Protein AF-A0A1I7V8M9-F1 (afdb_monomer_lite)

Radius of gyration: 13.71 Å; chains: 1; bounding box: 30×37×30 Å

Sequence (103 aa):
MATLTGAQGLATGKLHAGVLTNSEEWENRACKAGRASGDLGPGSSIAGLFIASHIDFGSGLDWIHFDIASPVENSNRATGYGPALICALLASDLDVPLLKTLQ

Foldseek 3Di:
DELQDPVQCVPQNQQAWAKDKPDPVLLVLLQLQCVVLVSHYDHHDPVVVVVCVVCVNQVPHIDMDINNNRNQDDDPDGPPRDPSSVCLSCLVVDPDPVSVVSD

InterPro domains:
  IPR000819 Peptidase M17, leucyl aminopeptidase, C-terminal [PF00883] (1-39)
  IPR011356 Peptidase M17, leucine aminopeptidase/peptidase B [PTHR11963] (1-40)

Secondary structure (DSSP, 8-state):
-B---HHHHHHT-SS--EEEES-HHHHHHHHHHHHHHS----S--HHHHHHHGGGGGGTTS--EEEE-TTTTEETTEE---SHHHHHHHTGGGS--HHHHTT-

Organism: Loa loa (NCBI:txid7209)

Structure (mmCIF, N/CA/C/O backbone):
data_AF-A0A1I7V8M9-F1
#
_entry.id   AF-A0A1I7V8M9-F1
#
loop_
_atom_site.group_PDB
_atom_site.id
_atom_site.type_symbol
_atom_site.label_atom_id
_atom_site.label_alt_id
_atom_site.label_comp_id
_atom_site.label_asym_id
_atom_site.label_entity_id
_atom_site.label_seq_id
_atom_site.pdbx_PDB_ins_code
_atom_site.Cartn_x
_atom_site.Cartn_y
_atom_site.Cartn_z
_atom_site.occupancy
_atom_site.B_iso_or_equiv
_atom_site.auth_seq_id
_atom_site.auth_comp_id
_atom_site.auth_asym_id
_atom_site.auth_atom_id
_atom_site.pdbx_PDB_model_num
ATOM 1 N N . MET A 1 1 ? -5.109 4.679 -3.651 1.00 84.19 1 MET A N 1
ATOM 2 C CA . MET A 1 1 ? -3.744 4.207 -3.957 1.00 84.19 1 MET A CA 1
ATOM 3 C C . MET A 1 1 ? -3.410 4.637 -5.379 1.00 84.19 1 MET A C 1
ATOM 5 O O . MET A 1 1 ? -4.271 4.474 -6.235 1.00 84.19 1 MET A O 1
ATOM 9 N N . ALA A 1 2 ? -2.250 5.248 -5.620 1.00 87.19 2 ALA A N 1
ATOM 10 C CA . ALA A 1 2 ? -1.858 5.741 -6.944 1.00 87.19 2 ALA A CA 1
ATOM 11 C C . ALA A 1 2 ? -0.330 5.783 -7.092 1.00 87.19 2 ALA A C 1
ATOM 13 O O . ALA A 1 2 ? 0.374 6.009 -6.115 1.00 87.19 2 ALA A O 1
ATOM 14 N N . THR A 1 3 ? 0.186 5.610 -8.309 1.00 84.56 3 THR A N 1
ATOM 15 C CA . THR A 1 3 ? 1.577 5.941 -8.659 1.00 84.56 3 THR A CA 1
ATOM 16 C C . THR A 1 3 ? 1.671 7.452 -8.885 1.00 84.56 3 THR A C 1
ATOM 18 O O . THR A 1 3 ? 1.562 7.914 -10.021 1.00 84.56 3 THR A O 1
ATOM 21 N N . LEU A 1 4 ? 1.734 8.237 -7.806 1.00 84.38 4 LEU A N 1
ATOM 22 C CA . LEU A 1 4 ? 1.401 9.662 -7.873 1.00 84.38 4 LEU A CA 1
ATOM 23 C C . LEU A 1 4 ? 2.619 10.541 -8.160 1.00 84.38 4 LEU A C 1
ATOM 25 O O . LEU A 1 4 ? 2.526 11.444 -8.992 1.00 84.38 4 LEU A O 1
ATOM 29 N N . THR A 1 5 ? 3.754 10.306 -7.494 1.00 84.25 5 THR A N 1
ATOM 30 C CA . THR A 1 5 ? 4.920 11.193 -7.626 1.00 84.25 5 THR A CA 1
ATOM 31 C C . THR A 1 5 ? 6.254 10.459 -7.692 1.00 84.25 5 THR A C 1
ATOM 33 O O . THR A 1 5 ? 6.499 9.506 -6.964 1.00 84.25 5 THR A O 1
ATOM 36 N N . GLY A 1 6 ? 7.198 10.978 -8.486 1.00 80.00 6 GLY A N 1
ATOM 37 C CA . GLY A 1 6 ? 8.600 10.541 -8.404 1.00 80.00 6 GLY A CA 1
ATOM 38 C C . GLY A 1 6 ? 9.267 10.907 -7.067 1.00 80.00 6 GLY A C 1
ATOM 39 O O . GLY A 1 6 ? 10.218 10.253 -6.645 1.00 80.00 6 GLY A O 1
ATOM 40 N N . ALA A 1 7 ? 8.743 11.922 -6.368 1.00 83.00 7 ALA A N 1
ATOM 41 C CA . ALA A 1 7 ? 9.223 12.346 -5.054 1.00 83.00 7 ALA A CA 1
ATOM 42 C C . ALA A 1 7 ? 9.045 11.262 -3.981 1.00 83.00 7 ALA A C 1
ATOM 44 O O . ALA A 1 7 ? 9.890 11.154 -3.092 1.00 83.00 7 ALA A O 1
ATOM 45 N N . GLN A 1 8 ? 8.013 10.417 -4.092 1.00 83.88 8 GLN A N 1
ATOM 46 C CA . GLN A 1 8 ? 7.830 9.269 -3.204 1.00 83.88 8 GLN A CA 1
ATOM 47 C C . GLN A 1 8 ? 9.073 8.370 -3.185 1.00 83.88 8 GLN A C 1
ATOM 49 O O . GLN A 1 8 ? 9.553 8.021 -2.106 1.00 83.88 8 GLN A O 1
ATOM 54 N N . GLY A 1 9 ? 9.647 8.064 -4.353 1.00 78.50 9 GLY A N 1
ATOM 55 C CA . GLY A 1 9 ? 10.843 7.226 -4.458 1.00 78.50 9 GLY A CA 1
ATOM 56 C C . GLY A 1 9 ? 12.092 7.837 -3.833 1.00 78.50 9 GLY A C 1
ATOM 57 O O . GLY A 1 9 ? 12.941 7.108 -3.326 1.00 78.50 9 GLY A O 1
ATOM 58 N N . LEU A 1 10 ? 12.190 9.168 -3.819 1.00 82.69 10 LEU A N 1
ATOM 59 C CA . LEU A 1 10 ? 13.271 9.886 -3.141 1.00 82.69 10 LEU A CA 1
ATOM 60 C C . LEU A 1 10 ? 13.071 9.926 -1.622 1.00 82.69 10 LEU A C 1
ATOM 62 O O . LEU A 1 10 ? 14.037 9.785 -0.880 1.00 82.69 10 LEU A O 1
ATOM 66 N N . ALA A 1 11 ? 11.833 10.116 -1.162 1.00 77.94 11 ALA A N 1
ATOM 67 C CA . ALA A 1 11 ? 11.520 10.273 0.257 1.00 77.94 11 ALA A CA 1
ATOM 68 C C . ALA A 1 11 ? 11.504 8.941 1.022 1.00 77.94 11 ALA A C 1
ATOM 70 O O . ALA A 1 11 ? 11.969 8.867 2.156 1.00 77.94 11 ALA A O 1
ATOM 71 N N . THR A 1 12 ? 10.958 7.894 0.404 1.00 80.62 12 THR A N 1
ATOM 72 C CA . THR A 1 12 ? 10.644 6.620 1.078 1.00 80.62 12 THR A CA 1
ATOM 73 C C . THR A 1 12 ? 11.400 5.435 0.470 1.00 80.62 12 THR A C 1
ATOM 75 O O . THR A 1 12 ? 11.546 4.390 1.101 1.00 80.62 12 THR A O 1
ATOM 78 N N . GLY A 1 13 ? 12.003 5.618 -0.708 1.00 83.69 13 GLY A N 1
ATOM 79 C CA . GLY A 1 13 ? 12.773 4.594 -1.405 1.00 83.69 13 GLY A CA 1
ATOM 80 C C . GLY A 1 13 ? 11.922 3.726 -2.334 1.00 83.69 13 GLY A C 1
ATOM 81 O O . GLY A 1 13 ? 10.741 3.971 -2.573 1.00 83.69 13 GLY A O 1
ATOM 82 N N . LYS A 1 14 ? 12.547 2.678 -2.885 1.00 85.62 14 LYS A N 1
ATOM 83 C CA . LYS A 1 14 ? 11.909 1.807 -3.887 1.00 85.62 14 LYS A CA 1
ATOM 84 C C . LYS A 1 14 ? 10.970 0.747 -3.319 1.00 85.62 14 LYS A C 1
ATOM 86 O O . LYS A 1 14 ? 10.143 0.240 -4.054 1.00 85.62 14 LYS A O 1
ATOM 91 N N . LEU A 1 15 ? 11.113 0.387 -2.046 1.00 84.44 15 LEU A N 1
ATOM 92 C CA . LEU A 1 15 ? 10.399 -0.751 -1.444 1.00 84.44 15 LEU A CA 1
ATOM 93 C C . LEU A 1 15 ? 9.234 -0.338 -0.540 1.00 84.44 15 LEU A C 1
ATOM 95 O O . LEU A 1 15 ? 8.561 -1.185 0.027 1.00 84.44 15 LEU A O 1
ATOM 99 N N . HIS A 1 16 ? 9.035 0.960 -0.374 1.00 84.56 16 HIS A N 1
ATOM 100 C CA . HIS A 1 16 ? 8.260 1.553 0.699 1.00 84.56 16 HIS A CA 1
ATOM 101 C C . HIS A 1 16 ? 7.320 2.577 0.072 1.00 84.56 16 HIS A C 1
ATOM 103 O O . HIS A 1 16 ? 7.797 3.547 -0.504 1.00 84.56 16 HIS A O 1
ATOM 109 N N . ALA A 1 17 ? 6.009 2.354 0.130 1.00 83.94 17 ALA A N 1
ATOM 110 C CA . ALA A 1 17 ? 5.033 3.329 -0.349 1.00 83.94 17 ALA A CA 1
ATOM 111 C C . ALA A 1 17 ? 4.955 4.546 0.583 1.00 83.94 17 ALA A C 1
ATOM 113 O O . ALA A 1 17 ? 5.093 4.409 1.799 1.00 83.94 17 ALA A O 1
ATOM 114 N N . GLY A 1 18 ? 4.660 5.717 0.017 1.00 86.31 18 GLY A N 1
ATOM 115 C CA . GLY A 1 18 ? 4.297 6.889 0.807 1.00 86.31 18 GLY A CA 1
ATOM 116 C C . GLY A 1 18 ? 2.864 6.757 1.323 1.00 86.31 18 GLY A C 1
ATOM 117 O O . GLY A 1 18 ? 1.966 6.416 0.557 1.00 86.31 18 GLY A O 1
ATOM 118 N N . VAL A 1 19 ? 2.628 7.030 2.602 1.00 85.75 19 VAL A N 1
ATOM 119 C CA . VAL A 1 19 ? 1.309 6.926 3.243 1.00 85.75 19 VAL A CA 1
ATOM 120 C C . VAL A 1 19 ? 0.927 8.275 3.830 1.00 85.75 19 VAL A C 1
ATOM 122 O O . VAL A 1 19 ? 1.680 8.827 4.620 1.00 85.75 19 VAL A O 1
ATOM 125 N N . LEU A 1 20 ? -0.244 8.801 3.469 1.00 89.06 20 LEU A N 1
ATOM 126 C CA . LEU A 1 20 ? -0.840 9.974 4.112 1.00 89.06 20 LEU A CA 1
ATOM 127 C C . LEU A 1 20 ? -2.244 9.611 4.594 1.00 89.06 20 LEU A C 1
ATOM 129 O O . LEU A 1 20 ? -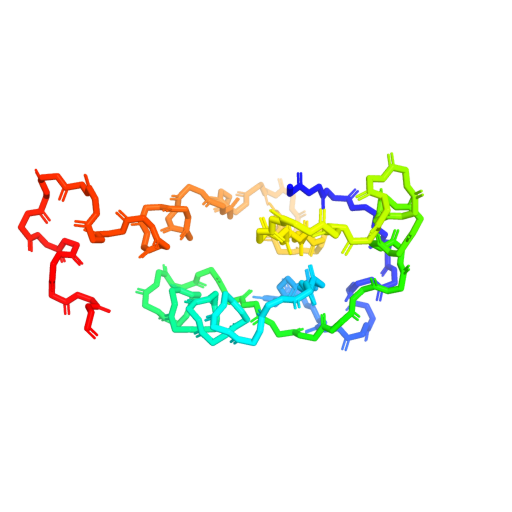3.064 9.160 3.800 1.00 89.06 20 LEU A O 1
ATOM 133 N N . THR A 1 21 ? -2.527 9.826 5.872 1.00 89.56 21 THR A N 1
ATOM 134 C CA . THR A 1 21 ? -3.826 9.531 6.487 1.00 89.56 21 THR A CA 1
ATOM 135 C C . THR A 1 21 ? -4.178 10.595 7.517 1.00 89.56 21 THR A C 1
ATOM 137 O O . THR A 1 21 ? -3.287 11.220 8.091 1.00 89.56 21 THR A O 1
ATOM 140 N N . ASN A 1 22 ? -5.475 10.815 7.735 1.00 90.69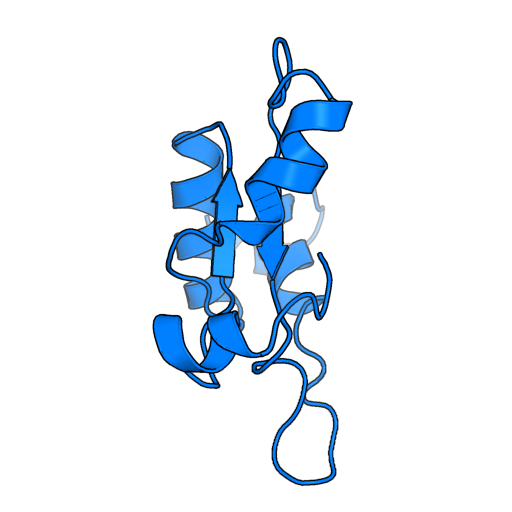 22 ASN A N 1
ATOM 141 C CA . ASN A 1 22 ? -5.979 11.667 8.816 1.00 90.69 22 ASN A CA 1
ATOM 142 C C . ASN A 1 22 ? -6.186 10.899 10.137 1.00 90.69 22 ASN A C 1
ATOM 144 O O . ASN A 1 22 ? -6.523 11.509 11.148 1.00 90.69 22 ASN A O 1
ATOM 148 N N . SER A 1 23 ? -5.986 9.579 10.131 1.00 90.06 23 SER A N 1
ATOM 149 C CA . SER A 1 23 ? -6.253 8.689 11.258 1.00 90.06 23 SER A CA 1
ATOM 150 C C . SER A 1 23 ? -5.003 7.914 11.667 1.00 90.06 23 SER A C 1
ATOM 152 O O . SER A 1 23 ? -4.452 7.134 10.883 1.00 90.06 23 SER A O 1
ATOM 154 N N . GLU A 1 24 ? -4.568 8.123 12.914 1.00 88.81 24 GLU A N 1
ATOM 155 C CA . GLU A 1 24 ? -3.416 7.441 13.524 1.00 88.81 24 GLU A CA 1
ATOM 156 C C . GLU A 1 24 ? -3.644 5.925 13.625 1.00 88.81 24 GLU A C 1
ATOM 158 O O . GLU A 1 24 ? -2.715 5.133 13.440 1.00 88.81 24 GLU A O 1
ATOM 163 N N . GLU A 1 25 ? -4.887 5.491 13.865 1.00 90.38 25 GLU A N 1
ATOM 164 C CA . GLU A 1 25 ? -5.230 4.067 13.858 1.00 90.38 25 GLU A CA 1
ATOM 165 C C . GLU A 1 25 ? -4.911 3.452 12.490 1.00 90.38 25 GLU A C 1
ATOM 167 O O . GLU A 1 25 ? -4.216 2.435 12.406 1.00 90.38 25 GLU A O 1
ATOM 172 N N . TRP A 1 26 ? -5.363 4.092 11.409 1.00 89.19 26 TRP A N 1
ATOM 173 C CA . TRP A 1 26 ? -5.141 3.601 10.051 1.00 89.19 26 TRP A CA 1
ATOM 174 C C . TRP A 1 26 ? -3.682 3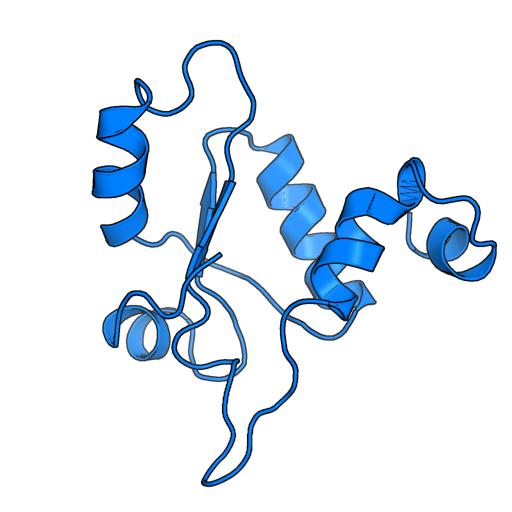.690 9.608 1.00 89.19 26 TRP A C 1
ATOM 176 O O . TRP A 1 26 ? -3.227 2.804 8.883 1.00 89.19 26 TRP A O 1
ATOM 186 N N . GLU A 1 27 ? -2.920 4.678 10.085 1.00 89.25 27 GLU A N 1
ATOM 187 C CA . GLU A 1 27 ? -1.470 4.733 9.859 1.00 89.25 27 GLU A CA 1
ATOM 188 C C . GLU A 1 27 ? -0.773 3.508 10.465 1.00 89.25 27 GLU A C 1
ATOM 190 O O . GLU A 1 27 ? -0.009 2.801 9.795 1.00 89.25 27 GLU A O 1
ATOM 195 N N . ASN A 1 28 ? -1.104 3.199 11.721 1.00 88.19 28 ASN A N 1
ATOM 196 C CA . ASN A 1 28 ? -0.558 2.053 12.440 1.00 88.19 28 ASN A CA 1
ATOM 197 C C . ASN A 1 28 ? -0.976 0.722 11.801 1.00 88.19 28 ASN A C 1
ATOM 199 O O . ASN A 1 28 ? -0.151 -0.189 11.663 1.00 88.19 28 ASN A O 1
ATOM 203 N N . ARG A 1 29 ? -2.241 0.599 11.376 1.00 88.50 29 ARG A N 1
ATOM 204 C CA . ARG A 1 29 ? -2.742 -0.591 10.668 1.00 88.50 29 ARG A CA 1
ATOM 205 C C . ARG A 1 29 ? -2.037 -0.776 9.328 1.00 88.50 29 ARG A C 1
ATOM 207 O O . ARG A 1 29 ? -1.617 -1.893 9.038 1.00 88.50 29 ARG A O 1
ATOM 214 N N . ALA A 1 30 ? -1.820 0.293 8.562 1.00 87.31 30 ALA A N 1
ATOM 215 C CA . ALA A 1 30 ? -1.071 0.244 7.307 1.00 87.31 30 ALA A CA 1
ATOM 216 C C . ALA A 1 30 ? 0.384 -0.194 7.509 1.00 87.31 30 ALA A C 1
ATOM 218 O O . ALA A 1 30 ? 0.865 -1.069 6.788 1.00 87.31 30 ALA A O 1
ATOM 219 N N . CYS A 1 31 ? 1.061 0.325 8.537 1.00 86.69 31 CYS A N 1
ATOM 220 C CA . CYS A 1 31 ? 2.424 -0.088 8.873 1.00 86.69 31 CYS A CA 1
ATOM 221 C C . CYS A 1 31 ? 2.511 -1.583 9.224 1.00 86.69 31 CYS A C 1
ATOM 223 O O . CYS A 1 31 ? 3.423 -2.280 8.770 1.00 86.69 31 CYS A O 1
ATOM 225 N N . LYS A 1 32 ? 1.565 -2.092 10.025 1.00 87.88 32 LYS A N 1
ATOM 226 C CA . LYS A 1 32 ? 1.493 -3.517 10.389 1.00 87.88 32 LYS A CA 1
ATOM 227 C C . LYS A 1 32 ? 1.182 -4.393 9.176 1.00 87.88 32 LYS A C 1
ATOM 229 O O . LYS A 1 32 ? 1.907 -5.353 8.923 1.00 87.88 32 LYS A O 1
ATOM 234 N N . ALA A 1 33 ? 0.162 -4.027 8.400 1.00 87.25 33 ALA A N 1
ATOM 235 C CA . ALA A 1 33 ? -0.254 -4.755 7.206 1.00 87.25 33 ALA A CA 1
ATOM 236 C C . ALA A 1 33 ? 0.862 -4.817 6.156 1.00 87.25 33 ALA A C 1
ATOM 238 O O . ALA A 1 33 ? 1.090 -5.876 5.574 1.00 87.25 33 ALA A O 1
ATOM 239 N N . GLY A 1 34 ? 1.610 -3.728 5.958 1.00 85.12 34 GLY A N 1
ATOM 240 C CA . GLY A 1 34 ? 2.735 -3.715 5.027 1.00 85.12 34 GLY A CA 1
ATOM 241 C C . GLY A 1 34 ? 3.864 -4.654 5.445 1.00 85.12 34 GLY A C 1
ATOM 242 O O . GLY A 1 34 ? 4.396 -5.395 4.623 1.00 85.12 34 GLY A O 1
ATOM 243 N N . ARG A 1 35 ? 4.183 -4.717 6.745 1.00 88.06 35 ARG A N 1
ATOM 244 C CA . ARG A 1 35 ? 5.162 -5.687 7.272 1.00 88.06 35 ARG A CA 1
ATOM 245 C C . ARG A 1 35 ? 4.680 -7.131 7.146 1.00 88.06 35 ARG A C 1
ATOM 247 O O . ARG A 1 35 ? 5.483 -8.000 6.830 1.00 88.06 35 ARG A O 1
ATOM 254 N N . ALA A 1 36 ? 3.395 -7.377 7.393 1.00 86.19 36 ALA A N 1
ATOM 255 C CA . ALA A 1 36 ? 2.796 -8.707 7.328 1.00 86.19 36 ALA A CA 1
ATOM 256 C C . ALA A 1 36 ? 2.680 -9.242 5.890 1.00 86.19 36 ALA A C 1
ATOM 258 O O . ALA A 1 36 ? 2.893 -10.426 5.651 1.00 86.19 36 ALA A O 1
ATOM 259 N N . SER A 1 37 ? 2.351 -8.368 4.938 1.00 87.56 37 SER A N 1
ATOM 260 C CA . SER A 1 37 ? 2.171 -8.719 3.523 1.00 87.56 37 SER A CA 1
ATOM 261 C C . SER A 1 37 ? 3.468 -8.703 2.711 1.00 87.56 37 SER A C 1
ATOM 263 O O . SER A 1 37 ? 3.529 -9.337 1.662 1.00 87.56 37 SER A O 1
ATOM 265 N N . GLY A 1 38 ? 4.493 -7.984 3.177 1.00 85.56 38 GLY A N 1
ATOM 266 C CA . GLY A 1 38 ? 5.707 -7.691 2.410 1.00 85.56 38 GLY A CA 1
ATOM 267 C C . GLY A 1 38 ? 5.606 -6.422 1.552 1.00 85.56 38 GLY A C 1
ATOM 268 O O . GLY A 1 38 ? 6.632 -5.930 1.083 1.00 85.56 38 GLY A O 1
ATOM 269 N N . ASP A 1 39 ? 4.409 -5.846 1.413 1.00 87.00 39 ASP A N 1
ATOM 270 C CA . ASP A 1 39 ? 4.156 -4.580 0.723 1.00 87.00 39 ASP A CA 1
ATOM 271 C C . ASP A 1 39 ? 4.358 -3.400 1.695 1.00 87.00 39 ASP A C 1
ATOM 273 O O . ASP A 1 39 ? 3.417 -2.842 2.258 1.00 87.00 39 ASP A O 1
ATOM 277 N N . LEU A 1 40 ? 5.613 -3.015 1.941 1.00 82.50 40 LEU A N 1
ATOM 278 C CA . LEU A 1 40 ? 5.953 -2.050 2.994 1.00 82.50 40 LEU A CA 1
ATOM 279 C C . LEU A 1 40 ? 5.442 -0.624 2.690 1.00 82.50 40 LEU A C 1
ATOM 281 O O . LEU A 1 40 ? 5.479 -0.173 1.545 1.00 82.50 40 LEU A O 1
ATOM 285 N N . GLY A 1 41 ? 5.037 0.125 3.721 1.00 69.31 41 GLY A N 1
ATOM 286 C CA . GLY A 1 41 ? 4.632 1.533 3.610 1.00 69.31 41 GLY A CA 1
ATOM 287 C C . GLY A 1 41 ? 5.066 2.366 4.823 1.00 69.31 41 GLY A C 1
ATOM 288 O O . GLY A 1 41 ? 4.597 2.104 5.928 1.00 69.31 41 GLY A O 1
ATOM 289 N N . PRO A 1 42 ? 5.984 3.330 4.653 1.00 59.59 42 PRO A N 1
ATOM 290 C CA . PRO A 1 42 ? 6.264 4.378 5.618 1.00 59.59 42 PRO A CA 1
ATOM 291 C C . PRO A 1 42 ? 6.361 5.770 4.962 1.00 59.59 42 PRO A C 1
ATOM 293 O O . PRO A 1 42 ? 7.062 5.969 3.975 1.00 59.59 42 PRO A O 1
ATOM 296 N N . GLY A 1 43 ? 5.773 6.774 5.612 1.00 59.34 43 GLY A N 1
ATOM 297 C CA . GLY A 1 43 ? 6.121 8.184 5.413 1.00 59.34 43 GLY A CA 1
ATOM 298 C C . GLY A 1 43 ? 5.153 8.995 4.549 1.00 59.34 43 GLY A C 1
ATOM 299 O O . GLY A 1 43 ? 4.789 8.608 3.443 1.00 59.34 43 GLY A O 1
ATOM 300 N N . SER A 1 44 ? 4.789 10.160 5.085 1.00 55.28 44 SER A N 1
ATOM 301 C CA . SER A 1 44 ? 3.854 11.149 4.535 1.00 55.28 44 SER A CA 1
ATOM 302 C C . SER A 1 44 ? 4.168 11.591 3.099 1.00 55.28 44 SER A C 1
ATOM 304 O O . SER A 1 44 ? 5.301 11.953 2.782 1.00 55.28 44 SER A O 1
ATOM 306 N N . SER A 1 45 ? 3.144 11.613 2.234 1.00 66.69 45 SER A N 1
ATOM 307 C CA . SER A 1 45 ? 3.212 12.174 0.875 1.00 66.69 45 SER A CA 1
ATOM 308 C C . SER A 1 45 ? 2.478 13.515 0.807 1.00 66.69 45 SER A C 1
ATOM 310 O O . SER A 1 45 ? 1.254 13.565 0.917 1.00 66.69 45 SER A O 1
ATOM 312 N N . ILE A 1 46 ? 3.213 14.610 0.566 1.00 68.62 46 ILE A N 1
ATOM 313 C CA . ILE A 1 46 ? 2.653 15.973 0.439 1.00 68.62 46 ILE A CA 1
ATOM 314 C C . ILE A 1 46 ? 1.624 16.053 -0.701 1.00 68.62 46 ILE A C 1
ATOM 316 O O . ILE A 1 46 ? 0.626 16.759 -0.580 1.00 68.62 46 ILE A O 1
ATOM 320 N N . ALA A 1 47 ? 1.816 15.298 -1.787 1.00 70.44 47 ALA A N 1
ATOM 321 C CA . ALA A 1 47 ? 0.869 15.263 -2.903 1.00 70.44 47 ALA A CA 1
ATOM 322 C C . ALA A 1 47 ? -0.504 14.698 -2.500 1.00 70.44 47 ALA A C 1
ATOM 324 O O . ALA A 1 47 ? -1.523 15.073 -3.081 1.00 70.44 47 ALA A O 1
ATOM 325 N N . GLY A 1 48 ? -0.554 13.869 -1.453 1.00 74.31 48 GLY A N 1
ATOM 326 C CA . GLY A 1 48 ? -1.808 13.406 -0.877 1.00 74.31 48 GLY A CA 1
ATOM 327 C C . GLY A 1 48 ? -2.670 14.552 -0.331 1.00 74.31 48 GLY A C 1
ATOM 328 O O . GLY A 1 48 ? -3.889 14.468 -0.433 1.00 74.31 48 GLY A O 1
ATOM 329 N N . LEU A 1 49 ? -2.086 15.657 0.156 1.00 80.19 49 LEU A N 1
ATOM 330 C CA . LEU A 1 49 ? -2.846 16.794 0.704 1.00 80.19 49 LEU A CA 1
ATOM 331 C C . LEU A 1 49 ? -3.728 17.480 -0.346 1.00 80.19 49 LEU A C 1
ATOM 333 O O . LEU A 1 49 ? -4.808 17.955 -0.008 1.00 80.19 49 LEU A O 1
ATOM 337 N N . PHE A 1 50 ? -3.312 17.491 -1.617 1.00 80.06 50 PHE A N 1
ATOM 338 C CA . PHE A 1 50 ? -4.150 17.991 -2.711 1.00 80.06 50 PHE A CA 1
ATOM 339 C C . PHE A 1 50 ? -5.402 17.125 -2.900 1.00 80.06 50 PHE A C 1
ATOM 341 O O . PHE A 1 50 ? -6.484 17.640 -3.153 1.00 80.06 50 PHE A O 1
ATOM 348 N N . ILE A 1 51 ? -5.284 15.804 -2.754 1.00 83.94 51 ILE A N 1
ATOM 349 C CA . ILE A 1 51 ? -6.442 14.900 -2.807 1.00 83.94 51 ILE A CA 1
ATOM 350 C C . ILE A 1 51 ? -7.310 15.111 -1.559 1.00 83.94 51 ILE A C 1
ATOM 352 O O . ILE A 1 51 ? -8.527 15.244 -1.673 1.00 83.94 51 ILE A O 1
ATOM 356 N N . ALA A 1 52 ? -6.675 15.219 -0.389 1.00 85.69 52 ALA A N 1
ATOM 357 C CA . ALA A 1 52 ? -7.324 15.478 0.893 1.00 85.69 52 ALA A CA 1
ATOM 358 C C . ALA A 1 52 ? -8.198 16.737 0.859 1.00 85.69 52 ALA A C 1
ATOM 360 O O . ALA A 1 52 ? -9.331 16.721 1.331 1.00 85.69 52 ALA A O 1
ATOM 361 N N . SER A 1 53 ? -7.699 17.829 0.271 1.00 87.69 53 SER A N 1
ATOM 362 C CA . SER A 1 53 ? -8.396 19.118 0.266 1.00 87.69 53 SER A CA 1
ATOM 363 C C . SER A 1 53 ? -9.731 19.088 -0.482 1.00 87.69 53 SER A C 1
ATOM 365 O O . SER A 1 53 ? -10.568 19.956 -0.266 1.00 87.69 53 SER A O 1
ATOM 367 N N . HIS A 1 54 ? -9.946 18.100 -1.356 1.00 90.38 54 HIS A N 1
ATOM 368 C CA . HIS A 1 54 ? -11.203 17.920 -2.089 1.00 90.38 54 HIS A CA 1
ATOM 369 C C . HIS A 1 54 ? -12.251 17.106 -1.313 1.00 90.38 54 HIS A C 1
ATOM 371 O O . HIS A 1 54 ? -13.383 16.976 -1.773 1.00 90.38 54 HIS A O 1
ATOM 377 N N . ILE A 1 55 ? -11.888 16.571 -0.145 1.00 91.19 55 ILE A N 1
ATOM 378 C CA . ILE A 1 55 ? -12.763 15.814 0.762 1.00 91.19 55 ILE A CA 1
ATOM 379 C C . ILE A 1 55 ? -12.677 16.355 2.196 1.00 91.19 55 ILE A C 1
ATOM 381 O O . ILE A 1 55 ? -12.780 15.597 3.156 1.00 91.19 55 ILE A O 1
ATOM 385 N N . ASP A 1 56 ? -12.420 17.659 2.336 1.00 91.88 56 ASP A N 1
ATOM 386 C CA . ASP A 1 56 ? -12.257 18.343 3.628 1.00 91.88 56 ASP A CA 1
ATOM 387 C C . ASP A 1 56 ? -11.251 17.643 4.560 1.00 91.88 56 ASP A C 1
ATOM 389 O O . ASP A 1 56 ? -11.492 17.430 5.744 1.00 91.88 56 ASP A O 1
ATOM 393 N N . PHE A 1 57 ? -10.133 17.185 3.990 1.00 88.50 57 PHE A N 1
ATOM 394 C CA . PHE A 1 57 ? -9.087 16.428 4.683 1.00 88.50 57 PHE A CA 1
ATOM 395 C C . PHE A 1 57 ? -9.601 15.181 5.431 1.00 88.50 57 PHE A C 1
ATOM 397 O O . PHE A 1 57 ? -8.985 14.727 6.395 1.00 88.50 57 PHE A O 1
ATOM 404 N N . GLY A 1 58 ? -10.719 14.608 4.971 1.00 90.62 58 GLY A N 1
ATOM 405 C CA . GLY A 1 58 ? -11.370 13.462 5.600 1.00 90.62 58 GLY A CA 1
ATOM 406 C C . GLY A 1 58 ? -12.184 13.826 6.843 1.00 90.62 58 GLY A C 1
ATOM 407 O O . GLY A 1 58 ? -12.410 12.974 7.690 1.00 90.62 58 GLY A O 1
ATOM 408 N N . SER A 1 59 ? -12.619 15.075 7.002 1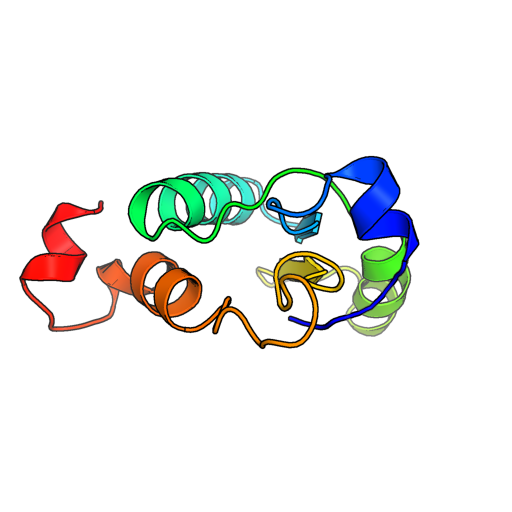.00 91.12 59 SER A N 1
ATOM 409 C CA . SER A 1 59 ? -13.487 15.466 8.115 1.00 91.12 59 SER A CA 1
ATOM 410 C C . SER A 1 59 ? -14.723 14.555 8.205 1.00 91.12 59 SER A C 1
ATOM 412 O O . SER A 1 59 ? -15.474 14.394 7.243 1.00 91.12 59 SER A O 1
ATOM 414 N N . GLY A 1 60 ? -14.916 13.918 9.364 1.00 92.56 60 GLY A N 1
ATOM 415 C CA . GLY A 1 60 ? -16.030 12.997 9.616 1.00 92.56 60 GLY A CA 1
ATOM 416 C C . GLY A 1 60 ? -15.857 11.565 9.088 1.00 92.56 60 GLY A C 1
ATOM 417 O O . GLY A 1 60 ? -16.810 10.791 9.174 1.00 92.56 60 GLY A O 1
ATOM 418 N N . LEU A 1 61 ? -14.684 11.191 8.563 1.00 93.19 61 LEU A N 1
ATOM 419 C CA . LEU A 1 61 ? -14.380 9.829 8.112 1.00 93.19 61 LEU A CA 1
ATOM 420 C C . LEU A 1 61 ? -12.890 9.489 8.252 1.00 93.19 61 LEU A C 1
ATOM 422 O O . LEU A 1 61 ? -12.041 10.364 8.389 1.00 93.19 61 LEU A O 1
ATOM 426 N N . ASP A 1 62 ? -12.556 8.207 8.166 1.00 92.56 62 ASP A N 1
ATOM 427 C CA . ASP A 1 62 ? -11.163 7.787 8.042 1.00 92.56 62 ASP A CA 1
ATOM 428 C C . ASP A 1 62 ? -10.747 7.773 6.569 1.00 92.56 62 ASP A C 1
ATOM 430 O O . ASP A 1 62 ? -11.376 7.120 5.729 1.00 92.56 62 ASP A O 1
ATOM 434 N N . TRP A 1 63 ? -9.668 8.481 6.245 1.00 91.56 63 TRP A N 1
ATOM 435 C CA . TRP A 1 63 ? -9.126 8.566 4.897 1.00 91.56 63 TRP A CA 1
ATOM 436 C C . TRP A 1 63 ? -7.640 8.231 4.876 1.00 91.56 63 TRP A C 1
ATOM 438 O O . TRP A 1 63 ? -6.850 8.773 5.643 1.00 91.56 63 TRP A O 1
ATOM 448 N N . ILE A 1 64 ? -7.257 7.382 3.921 1.00 91.00 64 ILE A N 1
ATOM 449 C CA . ILE A 1 64 ? -5.873 6.982 3.693 1.00 91.00 64 ILE A CA 1
ATOM 450 C C . ILE A 1 64 ? -5.516 7.033 2.205 1.00 91.00 64 ILE A C 1
ATOM 452 O O . ILE A 1 64 ? -6.232 6.538 1.328 1.00 91.00 64 ILE A O 1
ATOM 456 N N . HIS A 1 65 ? -4.363 7.622 1.916 1.00 91.31 65 HIS A N 1
ATOM 457 C CA . HIS A 1 65 ? -3.731 7.664 0.611 1.00 91.31 65 HIS A CA 1
ATOM 458 C C . HIS A 1 65 ? -2.415 6.886 0.636 1.00 91.31 65 HIS A C 1
ATOM 460 O O . HIS A 1 65 ? -1.600 7.046 1.539 1.00 91.31 65 HIS A O 1
ATOM 466 N N . PHE A 1 66 ? -2.201 6.093 -0.412 1.00 88.69 66 PHE A N 1
ATOM 467 C CA . PHE A 1 66 ? -0.967 5.356 -0.667 1.00 88.69 66 PHE A CA 1
ATOM 468 C C . PHE A 1 66 ? -0.376 5.829 -1.999 1.00 88.69 66 PHE A C 1
ATOM 470 O O . PHE A 1 66 ? -1.012 5.622 -3.041 1.00 88.69 66 PHE A O 1
ATOM 477 N N . ASP A 1 67 ? 0.811 6.434 -1.958 1.00 90.12 67 ASP A N 1
ATOM 478 C CA . ASP A 1 67 ? 1.649 6.730 -3.119 1.00 90.12 67 ASP A CA 1
ATOM 479 C C . ASP A 1 67 ? 2.598 5.548 -3.353 1.00 90.12 67 ASP A C 1
ATOM 481 O O . ASP A 1 67 ? 3.500 5.279 -2.559 1.00 90.12 67 ASP A O 1
ATOM 485 N N . ILE A 1 68 ? 2.360 4.812 -4.433 1.00 89.75 68 ILE A N 1
ATOM 486 C CA . ILE A 1 68 ? 3.043 3.554 -4.751 1.00 89.75 68 ILE A CA 1
ATOM 487 C C . ILE A 1 68 ? 3.953 3.687 -5.978 1.00 89.75 68 ILE A C 1
ATOM 489 O O . ILE A 1 68 ? 4.282 2.681 -6.596 1.00 89.75 68 ILE A O 1
ATOM 493 N N . ALA A 1 69 ? 4.353 4.907 -6.357 1.00 88.44 69 ALA A N 1
ATOM 494 C CA . ALA A 1 69 ? 5.064 5.168 -7.613 1.00 88.44 69 ALA A CA 1
ATOM 495 C C . ALA A 1 69 ? 6.313 4.297 -7.834 1.00 88.44 69 ALA A C 1
ATOM 497 O O . ALA A 1 69 ? 6.538 3.822 -8.941 1.00 88.44 69 ALA A O 1
ATOM 498 N N . SER A 1 70 ? 7.096 4.060 -6.786 1.00 86.69 70 SER A N 1
ATOM 499 C CA . SER A 1 70 ? 8.313 3.248 -6.839 1.00 86.69 70 SER A CA 1
ATOM 500 C C . SER A 1 70 ? 8.101 1.760 -6.543 1.00 86.69 70 SER A C 1
ATOM 502 O O . SER A 1 70 ? 8.682 0.954 -7.266 1.00 86.69 70 SER A O 1
ATOM 504 N N . PRO A 1 71 ? 7.306 1.344 -5.532 1.00 87.69 71 PRO A N 1
ATOM 505 C CA . PRO A 1 71 ? 7.183 -0.078 -5.206 1.00 87.69 71 PRO A CA 1
ATOM 506 C C . PRO A 1 71 ? 6.424 -0.923 -6.234 1.00 87.69 71 PRO A C 1
ATOM 508 O O . PRO A 1 71 ? 6.525 -2.147 -6.178 1.00 87.69 71 PRO A O 1
ATOM 511 N N . VAL A 1 72 ? 5.695 -0.324 -7.186 1.00 91.19 72 VAL A N 1
ATOM 512 C CA . VAL A 1 72 ? 4.972 -1.075 -8.235 1.00 91.19 72 VAL A CA 1
ATOM 513 C C . VAL A 1 72 ? 5.869 -1.738 -9.276 1.00 91.19 72 VAL A C 1
ATOM 515 O O . VAL A 1 72 ? 5.403 -2.643 -9.972 1.00 91.19 72 VAL A O 1
ATOM 518 N N . GLU A 1 73 ? 7.130 -1.320 -9.407 1.00 94.12 73 GLU A N 1
ATOM 519 C CA . GLU A 1 73 ? 8.045 -1.862 -10.410 1.00 94.12 73 GLU A CA 1
ATOM 520 C C . GLU A 1 73 ? 9.421 -2.215 -9.847 1.00 94.12 73 GLU A C 1
ATOM 522 O O . GLU A 1 73 ? 9.943 -1.604 -8.915 1.00 94.12 73 GLU A O 1
ATOM 527 N N . ASN A 1 74 ? 10.047 -3.209 -10.470 1.00 92.06 74 ASN A N 1
ATOM 528 C CA . ASN A 1 74 ? 11.464 -3.470 -10.313 1.00 92.06 74 ASN A CA 1
ATOM 529 C C . ASN A 1 74 ? 12.086 -3.732 -11.686 1.00 92.06 74 ASN A C 1
ATOM 531 O O . ASN A 1 74 ? 11.808 -4.745 -12.337 1.00 92.06 74 ASN A O 1
ATOM 535 N N . SER A 1 75 ? 12.969 -2.825 -12.108 1.00 91.00 75 SER A N 1
ATOM 536 C CA . SER A 1 75 ? 13.559 -2.827 -13.448 1.00 91.00 75 SER A CA 1
ATOM 537 C C . SER A 1 75 ? 12.461 -2.786 -14.521 1.00 91.00 75 SER A C 1
ATOM 539 O O . SER A 1 75 ? 11.734 -1.810 -14.583 1.00 91.00 75 SER A O 1
ATOM 541 N N . ASN A 1 76 ? 12.292 -3.836 -15.330 1.00 91.31 76 ASN A N 1
ATOM 542 C CA . ASN A 1 76 ? 11.313 -3.861 -16.427 1.00 91.31 76 ASN A CA 1
ATOM 543 C C . ASN A 1 76 ? 10.092 -4.746 -16.119 1.00 91.31 76 ASN A C 1
ATOM 545 O O . ASN A 1 76 ? 9.480 -5.297 -17.035 1.00 91.31 76 ASN A O 1
ATOM 549 N N . ARG A 1 77 ? 9.781 -4.980 -14.837 1.00 93.81 77 ARG A N 1
ATOM 550 C CA . ARG A 1 77 ? 8.655 -5.828 -14.421 1.00 93.81 77 ARG A CA 1
ATOM 551 C C . ARG A 1 77 ? 7.848 -5.189 -13.301 1.00 93.81 77 ARG A C 1
ATOM 553 O O . ARG A 1 77 ? 8.416 -4.633 -12.365 1.00 93.81 77 ARG A O 1
ATOM 560 N N . ALA A 1 78 ? 6.531 -5.357 -13.375 1.00 94.50 78 ALA A N 1
ATOM 561 C CA . ALA A 1 78 ? 5.634 -5.038 -12.275 1.00 94.50 78 ALA A CA 1
ATOM 562 C C . ALA A 1 78 ? 5.869 -6.001 -11.099 1.00 94.50 78 ALA A C 1
ATOM 564 O O . ALA A 1 78 ? 6.057 -7.203 -11.306 1.00 94.50 78 ALA A O 1
ATOM 565 N N . THR A 1 79 ? 5.845 -5.478 -9.876 1.00 94.19 79 THR A N 1
ATOM 566 C CA . THR A 1 79 ? 5.994 -6.260 -8.636 1.00 94.19 79 THR A CA 1
ATOM 567 C C . THR A 1 79 ? 4.684 -6.895 -8.184 1.00 94.19 79 THR A C 1
ATOM 569 O O . THR A 1 79 ? 4.705 -7.889 -7.468 1.00 94.19 79 THR A O 1
ATOM 572 N N . GLY A 1 80 ? 3.550 -6.333 -8.612 1.00 93.75 80 GLY A N 1
ATOM 573 C CA . GLY A 1 80 ? 2.237 -6.715 -8.100 1.00 93.75 80 GLY A CA 1
ATOM 574 C C . GLY A 1 80 ? 1.949 -6.162 -6.703 1.00 93.75 80 GLY A C 1
ATOM 575 O O . GLY A 1 80 ? 1.112 -6.731 -6.017 1.00 93.75 80 GLY A O 1
ATOM 576 N N . TYR A 1 81 ? 2.618 -5.080 -6.290 1.00 91.88 81 TYR A N 1
ATOM 577 C CA . TYR A 1 81 ? 2.361 -4.387 -5.025 1.00 91.88 81 TYR A CA 1
ATOM 578 C C . TYR A 1 81 ? 0.903 -3.909 -4.923 1.00 91.88 81 TYR A C 1
ATOM 580 O O . TYR A 1 81 ? 0.374 -3.305 -5.862 1.00 91.88 81 TYR A O 1
ATOM 588 N N . GLY A 1 82 ? 0.260 -4.128 -3.773 1.00 93.19 82 GLY A N 1
ATOM 589 C CA . GLY A 1 82 ? -1.066 -3.593 -3.452 1.00 93.19 82 GLY A CA 1
ATOM 590 C C . GLY A 1 82 ? -2.097 -4.646 -3.026 1.00 93.19 82 GLY A C 1
ATOM 591 O O . GLY A 1 82 ? -2.682 -4.486 -1.956 1.00 93.19 82 GLY A O 1
ATOM 592 N N . PRO A 1 83 ? -2.360 -5.721 -3.794 1.00 95.56 83 PRO A N 1
ATOM 593 C CA . PRO A 1 83 ? -3.361 -6.724 -3.428 1.00 95.56 83 PRO A CA 1
ATOM 594 C C . PRO A 1 83 ? -3.083 -7.384 -2.074 1.00 95.56 83 PRO A C 1
ATOM 596 O O . PRO A 1 83 ? -3.991 -7.497 -1.252 1.00 95.56 83 PRO A O 1
ATOM 599 N N . ALA A 1 84 ? -1.828 -7.763 -1.810 1.00 93.06 84 ALA A N 1
ATOM 600 C CA . ALA A 1 84 ? -1.444 -8.375 -0.541 1.00 93.06 84 ALA A CA 1
ATOM 601 C C . ALA A 1 84 ? -1.601 -7.386 0.627 1.00 93.06 84 ALA A C 1
ATOM 603 O O . ALA A 1 84 ? -2.161 -7.750 1.665 1.00 93.06 84 ALA A O 1
ATOM 604 N N . LEU A 1 85 ? -1.198 -6.123 0.430 1.00 92.12 85 LEU A N 1
ATOM 605 C CA . LEU A 1 85 ? -1.415 -5.042 1.395 1.00 92.12 85 LEU A CA 1
ATOM 606 C C . LEU A 1 85 ? -2.897 -4.858 1.750 1.00 92.12 85 LEU A C 1
ATOM 608 O O . LEU A 1 85 ? -3.240 -4.784 2.928 1.00 92.12 85 LEU A O 1
ATOM 612 N N . ILE A 1 86 ? -3.783 -4.799 0.752 1.00 93.62 86 ILE A N 1
ATOM 613 C CA . ILE A 1 86 ? -5.224 -4.590 0.965 1.00 93.62 86 ILE A CA 1
ATOM 614 C C . ILE A 1 86 ? -5.856 -5.782 1.693 1.00 93.62 86 ILE A C 1
ATOM 616 O O . ILE A 1 86 ? -6.637 -5.582 2.624 1.00 93.62 86 ILE A O 1
ATOM 620 N N . CYS A 1 87 ? -5.486 -7.015 1.334 1.00 92.94 87 CYS A N 1
ATOM 621 C CA . CYS A 1 87 ? -5.944 -8.206 2.053 1.00 92.94 87 CYS A CA 1
ATOM 622 C C . CYS A 1 87 ? -5.500 -8.199 3.522 1.00 92.94 87 CYS A C 1
ATOM 624 O O . CYS A 1 87 ? -6.293 -8.540 4.396 1.00 92.94 87 CYS A O 1
ATOM 626 N N . ALA A 1 88 ? -4.261 -7.787 3.803 1.00 90.88 88 ALA A N 1
ATOM 627 C CA . ALA A 1 88 ? -3.761 -7.683 5.171 1.00 90.88 88 ALA A CA 1
ATOM 628 C C . ALA A 1 88 ? -4.439 -6.545 5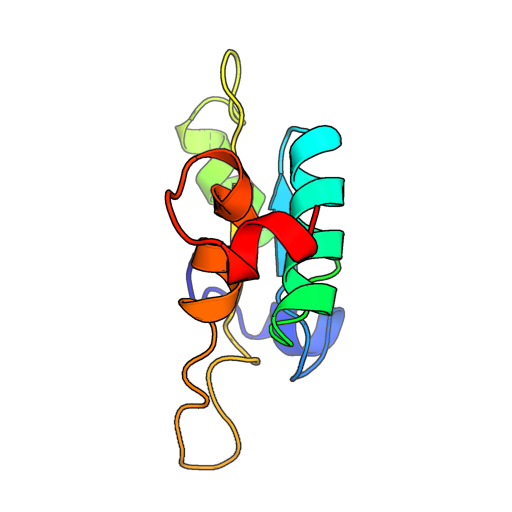.960 1.00 90.88 88 ALA A C 1
ATOM 630 O O . ALA A 1 88 ? -4.771 -6.726 7.128 1.00 90.88 88 ALA A O 1
ATOM 631 N N . LEU A 1 89 ? -4.704 -5.396 5.327 1.00 90.56 89 LEU A N 1
ATOM 632 C CA . LEU A 1 89 ? -5.414 -4.264 5.940 1.00 90.56 89 LEU A CA 1
ATOM 633 C C . LEU A 1 89 ? -6.838 -4.627 6.380 1.00 90.56 89 LEU A C 1
ATOM 635 O O . LEU A 1 89 ? -7.263 -4.254 7.473 1.00 90.56 89 LEU A O 1
ATOM 639 N N . LEU A 1 90 ? -7.556 -5.364 5.530 1.00 93.06 90 LEU A N 1
ATOM 640 C CA . LEU A 1 90 ? -8.953 -5.754 5.737 1.00 93.06 90 LEU A CA 1
ATOM 641 C C . LEU A 1 90 ? -9.093 -7.139 6.381 1.00 93.06 90 LEU A C 1
ATOM 643 O O . LEU A 1 90 ? -10.184 -7.702 6.418 1.00 93.06 90 LEU A O 1
ATOM 647 N N . ALA A 1 91 ? 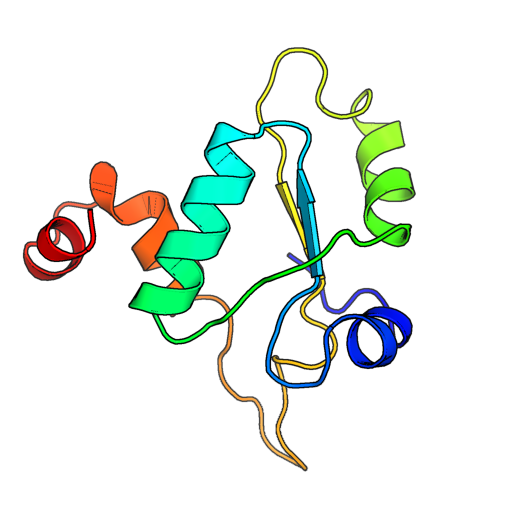-8.002 -7.708 6.899 1.00 91.69 91 ALA A N 1
ATOM 648 C CA . ALA A 1 91 ? -7.975 -9.061 7.444 1.00 91.69 91 ALA A CA 1
ATOM 649 C C . ALA A 1 91 ? -9.054 -9.313 8.517 1.00 91.69 91 ALA A C 1
ATOM 651 O O . ALA A 1 91 ? -9.607 -10.413 8.581 1.00 91.69 91 ALA A O 1
ATOM 652 N N . SER A 1 92 ? -9.403 -8.299 9.323 1.00 88.31 92 SER A N 1
ATOM 653 C CA . SER A 1 92 ? -10.496 -8.340 10.315 1.00 88.31 92 SER A CA 1
ATOM 654 C C . SER A 1 92 ? -11.845 -8.712 9.718 1.00 88.31 92 SER A C 1
ATOM 656 O O . SER A 1 92 ? -12.620 -9.418 10.359 1.00 88.31 92 SER A O 1
ATOM 658 N N . ASP A 1 93 ? -12.089 -8.291 8.486 1.00 92.12 93 ASP A N 1
ATOM 659 C CA . ASP A 1 93 ? -13.402 -8.299 7.847 1.00 92.12 93 ASP A CA 1
ATOM 660 C C . ASP A 1 93 ? -13.529 -9.419 6.805 1.00 92.12 93 ASP A C 1
ATOM 662 O O . ASP A 1 93 ? -14.607 -9.675 6.276 1.00 92.12 93 ASP A O 1
ATOM 666 N N . LEU A 1 94 ? -12.431 -10.129 6.532 1.00 91.25 94 LEU A N 1
ATOM 667 C CA . LEU A 1 94 ? -12.378 -11.244 5.589 1.00 91.25 94 LEU A CA 1
ATOM 668 C C . LEU A 1 94 ? -12.511 -12.593 6.301 1.00 91.25 94 LEU A C 1
ATOM 670 O O . LEU A 1 94 ? -11.857 -12.830 7.317 1.00 91.25 94 LEU A O 1
ATOM 674 N N . ASP A 1 95 ? -13.297 -13.514 5.745 1.00 93.69 95 ASP A N 1
ATOM 675 C CA . ASP A 1 95 ? -13.411 -14.892 6.246 1.00 93.69 95 ASP A CA 1
ATOM 676 C C . ASP A 1 95 ? -12.301 -15.785 5.665 1.00 93.69 95 ASP A C 1
ATOM 678 O O . ASP A 1 95 ? -12.525 -16.677 4.847 1.00 93.69 95 ASP A O 1
ATOM 682 N N . VAL A 1 96 ? -11.053 -15.468 6.023 1.00 92.81 96 VAL A N 1
ATOM 683 C CA . VAL A 1 96 ? -9.862 -16.204 5.583 1.00 92.81 96 VAL A CA 1
ATOM 684 C C . VAL A 1 96 ? -9.007 -16.543 6.807 1.00 92.81 96 VAL A C 1
ATOM 686 O O . VAL A 1 96 ? -8.383 -15.640 7.371 1.00 92.81 96 VAL A O 1
ATOM 689 N N . PRO A 1 97 ? -8.910 -17.827 7.208 1.00 92.19 97 PRO A N 1
ATOM 690 C CA . PRO A 1 97 ? -8.219 -18.229 8.436 1.00 92.19 97 PRO A CA 1
ATOM 691 C C . PRO A 1 97 ? -6.768 -17.747 8.532 1.00 92.19 97 PRO A C 1
ATOM 693 O O . PRO A 1 97 ? -6.338 -17.300 9.590 1.00 92.19 97 PRO A O 1
ATOM 696 N N . LEU A 1 98 ? -6.029 -17.772 7.418 1.00 91.31 98 LEU A N 1
ATOM 697 C CA . LEU A 1 98 ? -4.644 -17.299 7.370 1.00 91.31 98 LEU A CA 1
ATOM 698 C C . LEU A 1 98 ? -4.522 -15.791 7.640 1.00 91.31 98 LEU A C 1
ATOM 700 O O . LEU A 1 98 ? -3.558 -15.355 8.252 1.00 91.31 98 LEU A O 1
ATOM 704 N N . LEU A 1 99 ? -5.487 -14.977 7.208 1.00 89.31 99 LEU A N 1
ATOM 705 C CA . LEU A 1 99 ? -5.417 -13.528 7.417 1.00 89.31 99 LEU A CA 1
ATOM 706 C C . LEU A 1 99 ? -5.700 -13.151 8.876 1.00 89.31 99 LEU A C 1
ATOM 708 O O . LEU A 1 99 ? -5.153 -12.169 9.370 1.00 89.31 99 LEU A O 1
ATOM 712 N N . LYS A 1 100 ? -6.476 -13.967 9.601 1.00 86.44 100 LYS A N 1
ATOM 713 C CA . LYS A 1 100 ? -6.731 -13.763 11.037 1.00 86.44 100 LYS A CA 1
ATOM 714 C C . LYS A 1 100 ? -5.479 -13.918 11.898 1.00 86.44 100 LYS A C 1
ATOM 716 O O . LYS A 1 100 ? -5.441 -13.372 12.992 1.00 86.44 100 LYS A O 1
ATOM 721 N N . THR A 1 101 ? -4.447 -14.614 11.414 1.00 85.25 101 THR A N 1
ATOM 722 C CA . THR A 1 101 ? -3.181 -14.759 12.150 1.00 85.25 101 THR A CA 1
ATOM 723 C C . THR A 1 101 ? -2.263 -13.539 12.023 1.00 85.25 101 THR A C 1
ATOM 725 O O . THR A 1 101 ? -1.189 -13.544 12.614 1.00 85.25 101 THR A O 1
ATOM 728 N N . LEU A 1 102 ? -2.630 -12.532 11.219 1.00 73.31 102 LEU A N 1
ATOM 729 C CA . LEU A 1 102 ? -1.834 -11.316 10.984 1.00 73.31 102 LEU A CA 1
ATOM 730 C C . LEU A 1 102 ? -2.241 -10.133 11.886 1.00 73.31 102 LEU A C 1
ATOM 732 O O . LEU A 1 102 ? -1.644 -9.061 11.771 1.00 73.31 102 LEU A O 1
ATOM 736 N N . GLN A 1 103 ? -3.263 -10.311 12.732 1.00 64.06 103 GLN A N 1
ATOM 737 C CA . GLN A 1 103 ? -3.770 -9.306 13.677 1.00 64.06 103 GLN A CA 1
ATOM 738 C C . GLN A 1 103 ? -3.020 -9.354 15.009 1.00 64.06 103 GLN A C 1
ATOM 740 O O . GLN A 1 103 ? -2.751 -8.257 15.553 1.00 64.06 103 GLN A O 1
#

pLDDT: mean 86.34, std 7.87, range [55.28, 95.56]